Protein AF-A0ABD5MXE8-F1 (afdb_monomer_lite)

Secondary structure (DSSP, 8-state):
-------------------SS--PPP----TTSHHHHHHHHHHHHHHHH---HHHHHHHHHHHHHHHTTSS-HHHHHHHHHHHHHHHS-----------PPPHHHHHHHHHHHHHHHHHHT--

Structure (mmCIF, N/CA/C/O backbone):
data_AF-A0ABD5MXE8-F1
#
_entry.id   AF-A0ABD5MXE8-F1
#
loop_
_atom_site.group_PDB
_atom_site.id
_atom_site.type_symbol
_atom_site.label_atom_id
_atom_site.label_alt_id
_atom_site.label_comp_id
_atom_site.label_asym_id
_atom_site.label_entity_id
_atom_site.label_seq_id
_atom_site.pdbx_PDB_ins_code
_atom_site.Cartn_x
_atom_site.Cartn_y
_atom_site.Cartn_z
_atom_site.occupancy
_atom_site.B_iso_or_equiv
_atom_site.auth_seq_id
_atom_site.auth_comp_id
_atom_site.auth_asym_id
_atom_site.auth_atom_id
_atom_site.pdbx_PDB_model_num
ATOM 1 N N . MET A 1 1 ? -42.218 -43.460 29.642 1.00 40.00 1 MET A N 1
ATOM 2 C CA . MET A 1 1 ? -42.212 -43.736 28.197 1.00 40.00 1 MET A CA 1
ATOM 3 C C . MET A 1 1 ? -42.494 -42.391 27.514 1.00 40.00 1 MET A C 1
ATOM 5 O O . MET A 1 1 ? -43.661 -42.096 27.305 1.00 40.00 1 MET A O 1
ATOM 9 N N . THR A 1 2 ? -41.607 -41.386 27.639 1.00 41.31 2 THR A N 1
ATOM 10 C CA . THR A 1 2 ? -40.484 -41.037 26.712 1.00 41.31 2 THR A CA 1
ATOM 11 C C . THR A 1 2 ? -41.002 -40.795 25.283 1.00 41.31 2 THR A C 1
ATOM 13 O O . THR A 1 2 ? -41.744 -41.636 24.794 1.00 41.31 2 THR A O 1
ATOM 16 N N . GLU A 1 3 ? -40.771 -39.702 24.546 1.00 48.25 3 GLU A N 1
ATOM 17 C CA . GLU A 1 3 ? -39.807 -38.576 24.502 1.00 48.25 3 GLU A CA 1
ATOM 18 C C . GLU A 1 3 ? -40.494 -37.437 23.694 1.00 48.25 3 GLU A C 1
ATOM 20 O O . GLU A 1 3 ? -41.298 -37.719 22.809 1.00 48.25 3 GLU A O 1
ATOM 25 N N . GLU A 1 4 ? -40.484 -36.169 24.109 1.00 52.59 4 GLU A N 1
ATOM 26 C CA . GLU A 1 4 ? -39.450 -35.121 23.962 1.00 52.59 4 GLU A CA 1
ATOM 27 C C . GLU A 1 4 ? -39.311 -34.476 22.562 1.00 52.59 4 GLU A C 1
ATOM 29 O O . GLU A 1 4 ? -39.165 -35.108 21.521 1.00 52.59 4 GLU A O 1
ATOM 34 N N . THR A 1 5 ? -39.413 -33.146 22.599 1.00 42.84 5 THR A N 1
ATOM 35 C CA . THR A 1 5 ? -39.438 -32.135 21.538 1.00 42.84 5 THR A CA 1
ATOM 36 C C . THR A 1 5 ? -38.060 -31.877 20.928 1.00 42.84 5 THR A C 1
ATOM 38 O O . THR A 1 5 ? -37.104 -31.624 21.656 1.00 42.84 5 THR A O 1
ATOM 41 N N . LYS A 1 6 ? -37.970 -31.825 19.594 1.00 44.69 6 LYS A N 1
ATOM 42 C CA . LYS A 1 6 ? -36.755 -31.439 18.862 1.00 44.69 6 LYS A CA 1
ATOM 43 C C . LYS A 1 6 ? -36.752 -29.926 18.599 1.00 44.69 6 LYS A C 1
ATOM 45 O O . LYS A 1 6 ? -37.476 -29.456 17.726 1.00 44.69 6 LYS A O 1
ATOM 50 N N . ALA A 1 7 ? -35.962 -29.180 19.368 1.00 47.16 7 ALA A N 1
ATOM 51 C CA . ALA A 1 7 ? -35.560 -27.810 19.059 1.00 47.16 7 ALA A CA 1
ATOM 52 C C . ALA A 1 7 ? -34.181 -27.854 18.384 1.00 47.16 7 ALA A C 1
ATOM 54 O O . ALA A 1 7 ? -33.247 -28.447 18.921 1.00 47.16 7 ALA A O 1
ATOM 55 N N . GLU A 1 8 ? -34.075 -27.276 17.191 1.00 42.22 8 GLU A N 1
ATOM 56 C CA . GLU A 1 8 ? -32.835 -27.161 16.422 1.00 42.22 8 GLU A CA 1
ATOM 57 C C . GLU A 1 8 ? -32.202 -25.805 16.760 1.00 42.22 8 GLU A C 1
ATOM 59 O O . GLU A 1 8 ? -32.788 -24.753 16.506 1.00 42.22 8 GLU A O 1
ATOM 64 N N . ILE A 1 9 ? -31.063 -25.859 17.450 1.00 45.91 9 ILE A N 1
ATOM 65 C CA . ILE A 1 9 ? -30.287 -24.723 17.952 1.00 45.91 9 ILE A CA 1
ATOM 66 C C . ILE A 1 9 ? -29.190 -24.400 16.930 1.00 45.91 9 ILE A C 1
ATOM 68 O O . ILE A 1 9 ? -28.511 -25.304 16.447 1.00 45.91 9 ILE A O 1
ATOM 72 N N . GLU A 1 10 ? -29.047 -23.106 16.621 1.00 45.66 10 GLU A N 1
ATOM 73 C CA . GLU A 1 10 ? -27.922 -22.484 15.910 1.00 45.66 10 GLU A CA 1
ATOM 74 C C . GLU A 1 10 ? -26.572 -22.947 16.470 1.00 45.66 10 GLU A C 1
ATOM 76 O O . GLU A 1 10 ? -26.290 -22.761 17.653 1.00 45.66 10 GLU A O 1
ATOM 81 N N . GLU A 1 11 ? -25.702 -23.471 15.607 1.00 39.41 11 GLU A N 1
ATOM 82 C CA . GLU A 1 11 ? -24.316 -23.764 15.963 1.00 39.41 11 GLU A CA 1
ATOM 83 C C . GLU A 1 11 ? -23.375 -22.822 15.205 1.00 39.41 11 GLU A C 1
ATOM 85 O O . GLU A 1 11 ? -22.935 -23.065 14.080 1.00 39.41 11 GLU A O 1
ATOM 90 N N . THR A 1 12 ? -23.093 -21.693 15.852 1.00 37.16 12 THR A N 1
ATOM 91 C CA . THR A 1 12 ? -21.996 -20.779 15.543 1.00 37.16 12 THR A CA 1
ATOM 92 C C . THR A 1 12 ? -20.680 -21.506 15.823 1.00 37.16 12 THR A C 1
ATOM 94 O O . THR A 1 12 ? -20.261 -21.630 16.972 1.00 37.16 12 THR A O 1
ATOM 97 N N . GLN A 1 13 ? -20.024 -22.021 14.786 1.00 39.31 13 GLN A N 1
ATOM 98 C CA . GLN A 1 13 ? -18.743 -22.714 14.933 1.00 39.31 13 GLN A CA 1
ATOM 99 C C . GLN A 1 13 ? -17.592 -21.708 15.090 1.00 39.31 13 GLN A C 1
ATOM 101 O O . GLN A 1 13 ? -17.115 -21.125 14.118 1.00 39.31 13 GLN A O 1
ATOM 106 N N . GLN A 1 14 ? -17.130 -21.535 16.330 1.00 47.25 14 GLN A N 1
ATOM 107 C CA . GLN A 1 14 ? -15.715 -21.303 16.633 1.00 47.25 14 GLN A CA 1
ATOM 108 C C . GLN A 1 14 ? -15.070 -22.647 17.002 1.00 47.25 14 GLN A C 1
ATOM 110 O O . GLN A 1 14 ? -15.672 -23.429 17.735 1.00 47.25 14 GLN A O 1
ATOM 115 N N . PRO A 1 15 ? -13.872 -22.929 16.477 1.00 51.88 15 PRO A N 1
ATOM 116 C CA . PRO A 1 15 ? -12.797 -23.510 17.293 1.00 51.88 15 PRO A CA 1
ATOM 117 C C . PRO A 1 15 ? -11.449 -22.832 16.964 1.00 51.88 15 PRO A C 1
ATOM 119 O O . PRO A 1 15 ? -11.315 -22.198 15.923 1.00 51.88 15 PRO A O 1
ATOM 122 N N . GLU A 1 16 ? -10.352 -22.913 17.704 1.00 41.72 16 GLU A N 1
ATOM 123 C CA . GLU A 1 16 ? -9.935 -23.580 18.941 1.00 41.72 16 GLU A CA 1
ATOM 124 C C . GLU A 1 16 ? -8.660 -22.812 19.363 1.00 41.72 16 GLU A C 1
ATOM 126 O O . GLU A 1 16 ? -7.872 -22.381 18.512 1.00 41.72 16 GLU A O 1
ATOM 131 N N . GLU A 1 17 ? -8.440 -22.651 20.664 1.00 52.31 17 GLU A N 1
ATOM 132 C CA . GLU A 1 17 ? -7.225 -22.072 21.234 1.00 52.31 17 GLU A CA 1
ATOM 133 C C . GLU A 1 17 ? -6.121 -23.137 21.330 1.00 52.31 17 GLU A C 1
ATOM 135 O O . GLU A 1 17 ? -6.228 -24.088 22.101 1.00 52.31 17 GLU A O 1
ATOM 140 N N . THR A 1 18 ? -5.002 -22.949 20.624 1.00 37.31 18 THR A N 1
ATOM 141 C CA . THR A 1 18 ? -3.742 -23.637 20.946 1.00 37.31 18 THR A CA 1
ATOM 142 C C . THR A 1 18 ? -2.704 -22.635 21.425 1.00 37.31 18 THR A C 1
ATOM 144 O O . THR A 1 18 ? -2.247 -21.767 20.686 1.00 37.31 18 THR A O 1
ATOM 147 N N . GLN A 1 19 ? -2.352 -22.778 22.700 1.00 42.75 19 GLN A N 1
ATOM 148 C CA . GLN A 1 19 ? -1.356 -22.005 23.429 1.00 42.75 19 GLN A CA 1
ATOM 149 C C . GLN A 1 19 ? 0.066 -22.327 22.953 1.00 42.75 19 GLN A C 1
ATOM 151 O O . GLN A 1 19 ? 0.782 -23.145 23.525 1.00 42.75 19 GLN A O 1
ATOM 156 N N . THR A 1 20 ? 0.505 -21.596 21.950 1.00 40.88 20 THR A N 1
ATOM 157 C CA . THR A 1 20 ? 1.813 -20.936 21.983 1.00 40.88 20 THR A CA 1
ATOM 158 C C . THR A 1 20 ? 1.488 -19.464 22.294 1.00 40.88 20 THR A C 1
ATOM 160 O O . THR A 1 20 ? 0.329 -19.068 22.176 1.00 40.88 20 THR A O 1
ATOM 163 N N . GLU A 1 21 ? 2.413 -18.595 22.708 1.00 48.59 21 GLU A N 1
ATOM 164 C CA . GLU A 1 21 ? 2.136 -17.140 22.672 1.00 48.59 21 GLU A CA 1
ATOM 165 C C . GLU A 1 21 ? 2.063 -16.644 21.208 1.00 48.59 21 GLU A C 1
ATOM 167 O O . GLU A 1 21 ? 2.771 -15.730 20.772 1.00 48.59 21 GLU A O 1
ATOM 172 N N . GLU A 1 22 ? 1.236 -17.310 20.409 1.00 54.41 22 GLU A N 1
ATOM 173 C CA . GLU A 1 22 ? 0.838 -16.942 19.077 1.00 54.41 22 GLU A CA 1
ATOM 174 C C . GLU A 1 22 ? -0.133 -15.812 19.294 1.00 54.41 22 GLU A C 1
ATOM 176 O O . GLU A 1 22 ? -1.276 -15.983 19.707 1.00 54.41 22 GLU A O 1
ATOM 181 N N . THR A 1 23 ? 0.358 -14.605 19.077 1.00 63.59 23 THR A N 1
ATOM 182 C CA . THR A 1 23 ? -0.518 -13.490 18.780 1.00 63.59 23 THR A CA 1
ATOM 183 C C . THR A 1 23 ? -1.552 -13.972 17.774 1.00 63.59 23 THR A C 1
ATOM 185 O O . THR A 1 23 ? -1.195 -14.283 16.635 1.00 63.59 23 THR A O 1
ATOM 188 N N . THR A 1 24 ? -2.801 -14.096 18.205 1.00 78.69 24 THR A N 1
ATOM 189 C CA . THR A 1 24 ? -3.901 -14.460 17.327 1.00 78.69 24 THR A CA 1
ATOM 190 C C . THR A 1 24 ? -4.279 -13.237 16.503 1.00 78.69 24 THR A C 1
ATOM 192 O O . THR A 1 24 ? -4.162 -12.083 16.942 1.00 78.69 24 THR A O 1
ATOM 195 N N . LYS A 1 25 ? -4.670 -13.490 15.256 1.00 85.44 25 LYS A N 1
ATOM 196 C CA . LYS A 1 25 ? -5.163 -12.452 14.355 1.00 85.44 25 LYS A CA 1
ATOM 197 C C . LYS A 1 25 ? -6.515 -11.974 14.866 1.00 85.44 25 LYS A C 1
ATOM 199 O O . LYS A 1 25 ? -7.389 -12.791 15.146 1.00 85.44 25 LYS A O 1
ATOM 204 N N . LEU A 1 26 ? -6.701 -10.663 14.973 1.00 85.00 26 LEU A N 1
ATOM 205 C CA . LEU A 1 26 ? -7.985 -10.107 15.383 1.00 85.00 26 LEU A CA 1
ATOM 206 C C . LEU A 1 26 ? -8.975 -10.188 14.211 1.00 85.00 26 LEU A C 1
ATOM 208 O O . LEU A 1 26 ? -8.664 -9.763 13.100 1.00 85.00 26 LEU A O 1
ATOM 212 N N . LEU A 1 27 ? -10.170 -10.730 14.455 1.00 85.00 27 LEU A N 1
ATOM 213 C CA . LEU A 1 27 ? -11.274 -10.833 13.488 1.00 85.00 27 LEU A CA 1
ATOM 214 C C . LEU A 1 27 ? -12.334 -9.756 13.764 1.00 85.00 27 LEU A C 1
ATOM 216 O O . LEU A 1 27 ? -13.504 -10.048 13.981 1.00 85.00 27 LEU A O 1
ATOM 220 N N . ILE A 1 28 ? -11.898 -8.498 13.816 1.00 85.62 28 ILE A N 1
ATOM 221 C CA . ILE A 1 28 ? -12.754 -7.334 14.072 1.00 85.62 28 ILE A CA 1
ATOM 222 C C . ILE A 1 28 ? -12.973 -6.635 12.732 1.00 85.62 28 ILE A C 1
ATOM 224 O O . ILE A 1 28 ? -12.489 -5.531 12.552 1.00 85.62 28 ILE A O 1
ATOM 228 N N . ASP A 1 29 ? -13.581 -7.300 11.751 1.00 88.50 29 ASP A N 1
ATOM 229 C CA . ASP A 1 29 ? -13.959 -6.649 10.489 1.00 88.50 29 ASP A CA 1
ATOM 230 C C . ASP A 1 29 ? -15.368 -6.058 10.612 1.00 88.50 29 ASP A C 1
ATOM 232 O O . ASP A 1 29 ? -16.237 -6.630 11.272 1.00 88.50 29 ASP A O 1
ATOM 236 N N . ASN A 1 30 ? -15.607 -4.921 9.960 1.00 87.69 30 ASN A N 1
ATOM 237 C CA . ASN A 1 30 ? -16.933 -4.325 9.847 1.00 87.69 30 ASN A CA 1
ATOM 238 C C . ASN A 1 30 ? -17.224 -3.995 8.375 1.00 87.69 30 ASN A C 1
ATOM 240 O O . ASN A 1 30 ? -16.895 -2.896 7.924 1.00 87.69 30 ASN A O 1
ATOM 244 N N . PRO A 1 31 ? -17.886 -4.898 7.626 1.00 86.75 31 PRO A N 1
ATOM 245 C CA . PRO A 1 31 ? -18.178 -4.684 6.209 1.00 86.75 31 PRO A CA 1
ATOM 246 C C . PRO A 1 31 ? -19.179 -3.545 5.958 1.00 86.75 31 PRO A C 1
ATOM 248 O O . PRO A 1 31 ? -19.305 -3.087 4.824 1.00 86.75 31 PRO A O 1
ATOM 251 N N . SER A 1 32 ? -19.883 -3.066 6.992 1.00 90.31 32 SER A N 1
ATOM 252 C CA . SER A 1 32 ? -20.801 -1.926 6.866 1.00 90.31 32 SER A CA 1
ATOM 253 C C . SER A 1 32 ? -20.066 -0.583 6.797 1.00 90.31 32 SER A C 1
ATOM 255 O O . SER A 1 32 ? -20.575 0.354 6.184 1.00 90.31 32 SER A O 1
ATOM 257 N N . ASP A 1 33 ? -18.869 -0.478 7.389 1.00 91.56 33 ASP A N 1
ATOM 258 C CA . ASP A 1 33 ? -17.999 0.692 7.242 1.00 91.56 33 ASP A CA 1
ATOM 259 C C . ASP A 1 33 ? -16.877 0.378 6.252 1.00 91.56 33 ASP A C 1
ATOM 261 O O . ASP A 1 33 ? -15.878 -0.262 6.577 1.00 91.56 33 ASP A O 1
ATOM 265 N N . PHE A 1 34 ? -17.019 0.895 5.031 1.00 90.81 34 PHE A N 1
ATOM 266 C CA . PHE A 1 34 ? -16.030 0.716 3.973 1.00 90.81 34 PHE A CA 1
ATOM 267 C C . PHE A 1 34 ? -14.611 1.127 4.395 1.00 90.81 34 PHE A C 1
ATOM 269 O O . PHE A 1 34 ? -13.643 0.466 4.016 1.00 90.81 34 PHE A O 1
ATOM 276 N N . LYS A 1 35 ? -14.459 2.214 5.166 1.00 91.75 35 LYS A N 1
ATOM 277 C CA . LYS A 1 35 ? -13.128 2.703 5.559 1.00 91.75 35 LYS A CA 1
ATOM 278 C C . LYS A 1 35 ? -12.459 1.718 6.499 1.00 91.75 35 LYS A C 1
ATOM 280 O O . LYS A 1 35 ? -11.280 1.405 6.332 1.00 91.75 35 LYS A O 1
ATOM 285 N N . PHE A 1 36 ? -13.223 1.227 7.463 1.00 93.81 36 PHE A N 1
ATOM 286 C CA . PHE A 1 36 ? -12.734 0.263 8.423 1.00 93.81 36 PHE A 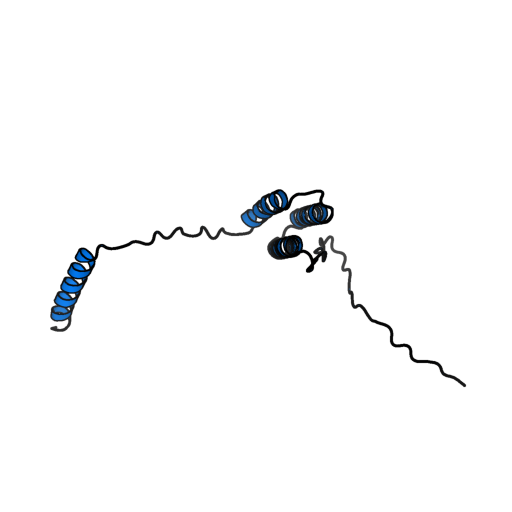CA 1
ATOM 287 C C . PHE A 1 36 ? -12.487 -1.103 7.778 1.00 93.81 36 PHE A C 1
ATOM 289 O O . PHE A 1 36 ? -11.424 -1.671 7.997 1.00 93.81 36 PHE A O 1
ATOM 296 N N . HIS A 1 37 ? -13.362 -1.575 6.888 1.00 93.62 37 HIS A N 1
ATOM 297 C CA . HIS A 1 37 ? -13.133 -2.799 6.116 1.00 93.62 37 HIS A CA 1
ATOM 298 C C . HIS A 1 37 ? -11.851 -2.732 5.265 1.00 93.62 37 HIS A C 1
ATOM 300 O O . HIS A 1 37 ? -11.050 -3.671 5.230 1.00 93.62 37 HIS A O 1
ATOM 306 N N . ALA A 1 38 ? -11.595 -1.592 4.614 1.00 93.19 38 ALA A N 1
ATOM 307 C CA . ALA A 1 38 ? -10.357 -1.374 3.868 1.00 93.19 38 ALA A CA 1
ATOM 308 C C . ALA A 1 38 ? -9.121 -1.351 4.788 1.00 93.19 38 ALA A C 1
ATOM 310 O O . ALA A 1 38 ? -8.058 -1.862 4.425 1.00 93.19 38 ALA A O 1
ATOM 311 N N . ALA A 1 39 ? -9.240 -0.767 5.982 1.00 92.94 39 ALA A N 1
ATOM 312 C CA . ALA A 1 39 ? -8.182 -0.775 6.989 1.00 92.94 39 ALA A CA 1
ATOM 313 C C . ALA A 1 39 ? -7.922 -2.189 7.530 1.00 92.94 39 ALA A C 1
ATOM 315 O O . ALA A 1 39 ? -6.767 -2.605 7.627 1.00 92.94 39 ALA A O 1
ATOM 316 N N . TYR A 1 40 ? -8.983 -2.950 7.797 1.00 93.62 40 TYR A N 1
ATOM 317 C CA . TYR A 1 40 ? -8.926 -4.339 8.230 1.00 93.62 40 TYR A CA 1
ATOM 318 C C . TYR A 1 40 ? -8.269 -5.234 7.178 1.00 93.62 40 TYR A C 1
ATOM 320 O O . TYR A 1 40 ? -7.348 -5.986 7.491 1.00 93.62 40 TYR A O 1
ATOM 328 N N . SER A 1 41 ? -8.664 -5.092 5.911 1.00 92.62 41 SER A N 1
ATOM 329 C CA . SER A 1 41 ? -8.037 -5.788 4.782 1.00 92.62 41 SER A CA 1
ATOM 330 C C . SER A 1 41 ? -6.536 -5.495 4.719 1.00 92.62 41 SER A C 1
ATOM 332 O O . SER A 1 41 ? -5.716 -6.407 4.607 1.00 92.62 41 SER A O 1
ATOM 334 N N . ALA A 1 42 ? -6.154 -4.224 4.884 1.00 91.62 42 ALA A N 1
ATOM 335 C CA . ALA A 1 42 ? -4.757 -3.818 4.891 1.00 91.62 42 ALA A CA 1
ATOM 336 C C . ALA A 1 42 ? -3.966 -4.401 6.076 1.00 91.62 42 ALA A C 1
ATOM 338 O O . ALA A 1 42 ? -2.825 -4.828 5.877 1.00 91.62 42 ALA A O 1
ATOM 339 N N . TYR A 1 43 ? -4.569 -4.435 7.270 1.00 92.19 43 TYR A N 1
ATOM 340 C CA . TYR A 1 43 ? -4.036 -5.086 8.472 1.00 92.19 43 TYR A CA 1
ATOM 341 C C . TYR A 1 43 ? -3.855 -6.593 8.258 1.00 92.19 43 TYR A C 1
ATOM 343 O O . TYR A 1 43 ? -2.774 -7.123 8.517 1.00 92.19 43 TYR A O 1
ATOM 351 N N . SER A 1 44 ? -4.870 -7.262 7.711 1.00 91.25 44 SER A N 1
ATOM 352 C CA . SER A 1 44 ? -4.878 -8.696 7.424 1.00 91.25 44 SER A CA 1
ATOM 353 C C . SER A 1 44 ? -3.713 -9.088 6.513 1.00 91.25 44 SER A C 1
ATOM 355 O O . SER A 1 44 ? -2.916 -9.953 6.867 1.00 91.25 44 SER A O 1
ATOM 357 N N . GLU A 1 45 ? -3.524 -8.364 5.407 1.00 90.31 45 GLU A N 1
ATOM 358 C CA . GLU A 1 45 ? -2.393 -8.580 4.499 1.00 90.31 45 GLU A CA 1
ATOM 359 C C . GLU A 1 45 ? -1.029 -8.364 5.163 1.00 90.31 45 GLU A C 1
ATOM 361 O O . GLU A 1 45 ? -0.051 -9.019 4.803 1.00 90.31 45 GLU A O 1
ATOM 366 N N . THR A 1 46 ? -0.916 -7.389 6.073 1.00 89.06 46 THR A N 1
ATOM 367 C CA . THR A 1 46 ? 0.351 -7.134 6.777 1.00 89.06 46 THR A CA 1
ATOM 368 C C . THR A 1 46 ? 0.651 -8.186 7.817 1.00 89.06 46 THR A C 1
ATOM 370 O O . THR A 1 46 ? 1.801 -8.592 7.948 1.00 89.06 46 THR A O 1
ATOM 373 N N . TRP A 1 47 ? -0.380 -8.647 8.515 1.00 89.12 47 TRP A N 1
ATOM 374 C CA . TRP A 1 47 ? -0.280 -9.689 9.517 1.00 89.12 47 TRP A CA 1
ATOM 375 C C . TRP A 1 47 ? 0.297 -10.976 8.939 1.00 89.12 47 TRP A C 1
ATOM 377 O O . TRP A 1 47 ? 1.213 -11.562 9.514 1.00 89.12 47 TRP A O 1
ATOM 387 N N . ASP A 1 48 ? -0.212 -11.365 7.770 1.00 87.56 48 ASP A N 1
ATOM 388 C CA . ASP A 1 48 ? 0.154 -12.611 7.101 1.00 87.56 48 ASP A CA 1
ATOM 389 C C . ASP A 1 48 ? 1.586 -12.567 6.531 1.00 87.56 48 ASP A C 1
ATOM 391 O O . ASP A 1 48 ? 2.191 -13.608 6.300 1.00 87.56 48 ASP A O 1
ATOM 395 N N . LYS A 1 49 ? 2.156 -11.369 6.327 1.00 86.12 49 LYS A N 1
ATOM 396 C CA . LYS A 1 49 ? 3.531 -11.167 5.822 1.00 86.12 49 LYS A CA 1
ATOM 397 C C . LYS A 1 49 ? 4.595 -11.091 6.914 1.00 86.12 49 LYS A C 1
ATOM 399 O O . LYS A 1 49 ? 5.782 -11.070 6.599 1.00 86.12 49 LYS A O 1
ATOM 404 N N . ILE A 1 50 ? 4.193 -10.933 8.169 1.00 85.19 50 ILE A N 1
ATOM 405 C CA . ILE A 1 50 ? 5.107 -10.678 9.279 1.00 85.19 50 ILE A CA 1
ATOM 406 C C . ILE A 1 50 ? 5.310 -11.971 10.061 1.00 85.19 50 ILE A C 1
ATOM 408 O O . ILE A 1 50 ? 4.353 -12.582 10.525 1.00 85.19 50 ILE A O 1
ATOM 412 N N . ASP A 1 51 ? 6.567 -12.344 10.291 1.00 81.25 51 ASP A N 1
ATOM 413 C CA . ASP A 1 51 ? 6.901 -13.544 11.072 1.00 81.25 51 ASP A CA 1
ATOM 414 C C . ASP A 1 51 ? 7.142 -13.233 12.558 1.00 81.25 51 ASP A C 1
ATOM 416 O O . ASP A 1 51 ? 7.028 -14.102 13.420 1.00 81.25 51 ASP A O 1
ATOM 420 N N . SER A 1 52 ? 7.446 -11.974 12.892 1.00 84.44 52 SER A N 1
ATOM 421 C CA . SER A 1 52 ? 7.775 -11.571 14.262 1.00 84.44 52 SER A CA 1
ATOM 422 C C . SER A 1 52 ? 6.525 -11.392 15.133 1.00 84.44 52 SER A C 1
ATOM 424 O O . SER A 1 52 ? 5.654 -10.560 14.859 1.00 84.44 52 SER A O 1
ATOM 426 N N . SER A 1 53 ? 6.473 -12.149 16.235 1.00 83.25 53 SER A N 1
ATOM 427 C CA . SER A 1 53 ? 5.399 -12.089 17.241 1.00 83.25 53 SER A CA 1
ATOM 428 C C . SER A 1 53 ? 5.296 -10.706 17.903 1.00 83.25 53 SER A C 1
ATOM 430 O O . SER A 1 53 ? 4.198 -10.201 18.121 1.00 83.25 53 SER A O 1
ATOM 432 N N . ASN A 1 54 ? 6.418 -10.014 18.138 1.00 85.25 54 ASN A N 1
ATOM 433 C CA . ASN A 1 54 ? 6.378 -8.684 18.758 1.00 85.25 54 ASN A CA 1
ATOM 434 C C . ASN A 1 54 ? 5.682 -7.646 17.859 1.00 85.25 54 ASN A C 1
ATOM 436 O O . ASN A 1 54 ? 4.808 -6.909 18.304 1.00 85.25 54 ASN A O 1
ATOM 440 N N . THR A 1 55 ? 6.004 -7.641 16.564 1.00 85.88 55 THR A N 1
ATOM 441 C CA . THR A 1 55 ? 5.369 -6.733 15.593 1.00 85.88 55 THR A CA 1
ATOM 442 C C . THR A 1 55 ? 3.896 -7.065 15.357 1.00 85.88 55 THR A C 1
ATOM 444 O O . THR A 1 55 ? 3.101 -6.174 15.074 1.00 85.88 55 THR A O 1
ATOM 447 N N . LYS A 1 56 ? 3.507 -8.333 15.528 1.00 88.44 56 LYS A N 1
ATOM 448 C CA . LYS A 1 56 ? 2.102 -8.744 15.552 1.00 88.44 56 LYS A CA 1
ATOM 449 C C . LYS A 1 56 ? 1.366 -8.152 16.764 1.00 88.44 56 LYS A C 1
ATOM 451 O O . LYS A 1 56 ? 0.306 -7.558 16.597 1.00 88.44 56 LYS A O 1
ATOM 456 N N . LYS A 1 57 ? 1.943 -8.190 17.974 1.00 89.44 57 LYS A N 1
ATOM 457 C CA . LYS A 1 57 ? 1.339 -7.532 19.160 1.00 89.44 57 LYS A CA 1
ATOM 458 C C . LYS A 1 57 ? 1.081 -6.036 18.911 1.00 89.44 57 LYS A C 1
ATOM 460 O O . LYS A 1 57 ? 0.002 -5.54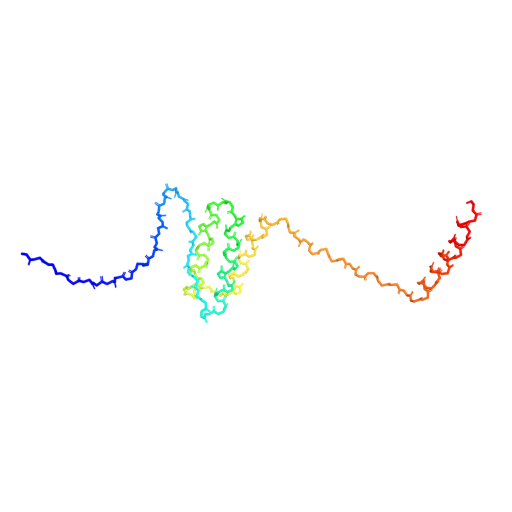4 19.235 1.00 89.44 57 LYS A O 1
ATOM 465 N N . GLU A 1 58 ? 2.027 -5.336 18.284 1.00 90.19 58 GLU A N 1
ATOM 466 C CA . GLU A 1 58 ? 1.883 -3.915 17.928 1.00 90.19 58 GLU A CA 1
ATOM 467 C C . GLU A 1 58 ? 0.810 -3.664 16.855 1.00 90.19 58 GLU A C 1
ATOM 469 O O . GLU A 1 58 ? 0.017 -2.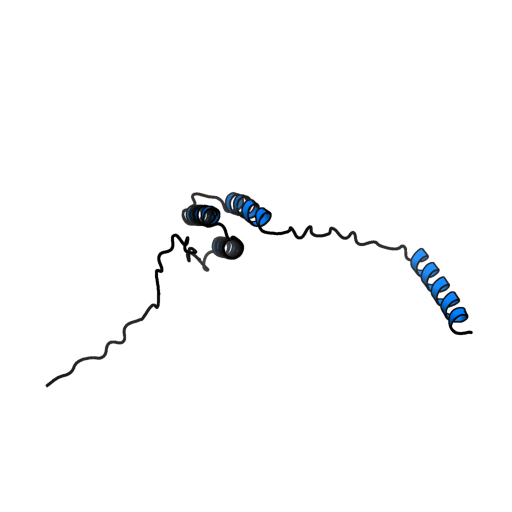735 16.971 1.00 90.19 58 GLU A O 1
ATOM 474 N N . LEU A 1 59 ? 0.718 -4.503 15.821 1.00 90.56 59 LEU A N 1
ATOM 475 C CA . LEU A 1 59 ? -0.342 -4.362 14.817 1.00 90.56 59 LEU A CA 1
ATOM 476 C C . LEU A 1 59 ? -1.739 -4.558 15.416 1.00 90.56 59 LEU A C 1
ATOM 478 O O . LEU A 1 59 ? -2.669 -3.839 15.046 1.00 90.56 59 LEU A O 1
ATOM 482 N N . ASN A 1 60 ? -1.876 -5.488 16.366 1.00 91.81 60 ASN A N 1
ATOM 483 C CA . ASN A 1 60 ? -3.123 -5.700 17.098 1.00 91.81 60 ASN A CA 1
ATOM 484 C C . ASN A 1 60 ? -3.536 -4.467 17.906 1.00 91.81 60 ASN A C 1
ATOM 486 O O . ASN A 1 60 ? -4.710 -4.103 17.902 1.00 91.81 60 ASN A O 1
ATOM 490 N N . SER A 1 61 ? -2.596 -3.796 18.575 1.00 91.31 61 SER A N 1
ATOM 491 C CA . SER A 1 61 ? -2.929 -2.573 19.311 1.00 91.31 61 SER A CA 1
ATOM 492 C C . SER A 1 61 ? -3.344 -1.441 18.369 1.00 91.31 61 SER A C 1
ATOM 494 O O . SER A 1 61 ? -4.314 -0.743 18.651 1.00 91.31 61 SER A O 1
ATOM 496 N N . ILE A 1 62 ? -2.688 -1.312 17.213 1.00 91.88 62 ILE A N 1
ATOM 497 C CA . ILE A 1 62 ? -2.998 -0.283 16.213 1.00 91.88 62 ILE A CA 1
ATOM 498 C C . ILE A 1 62 ? -4.415 -0.452 15.641 1.00 91.88 62 ILE A C 1
ATOM 500 O O . ILE A 1 62 ? -5.163 0.526 15.578 1.00 91.88 62 ILE A O 1
ATOM 504 N N . ILE A 1 63 ? -4.813 -1.670 15.246 1.00 90.62 63 ILE A N 1
ATOM 505 C CA . ILE A 1 63 ? -6.171 -1.911 14.723 1.00 90.62 63 ILE A CA 1
ATOM 506 C C . ILE A 1 63 ? -7.238 -1.735 15.816 1.00 90.62 63 ILE A C 1
ATOM 508 O O . ILE A 1 63 ? -8.315 -1.206 15.540 1.00 90.62 63 ILE A O 1
ATOM 512 N N . LEU A 1 64 ? -6.930 -2.082 17.072 1.00 92.06 64 LEU A N 1
ATOM 513 C CA . LEU A 1 64 ? -7.827 -1.838 18.206 1.00 92.06 64 LEU A CA 1
ATOM 514 C C . LEU A 1 64 ? -8.021 -0.343 18.471 1.00 92.06 64 LEU A C 1
ATOM 516 O O . LEU A 1 64 ? -9.161 0.096 18.614 1.00 92.06 64 LEU A O 1
ATOM 520 N N . SER A 1 65 ? -6.950 0.453 18.479 1.00 91.56 65 SER A N 1
ATOM 521 C CA . SER A 1 65 ? -7.055 1.911 18.614 1.00 91.56 65 SER A CA 1
ATOM 522 C C . SER A 1 65 ? -7.833 2.546 17.460 1.00 91.56 65 SER A C 1
ATOM 524 O O . SER A 1 65 ? -8.556 3.514 17.682 1.00 91.56 65 SER A O 1
ATOM 526 N N . LEU A 1 66 ? -7.751 1.988 16.245 1.00 90.94 66 LEU A N 1
ATOM 527 C CA . LEU A 1 66 ? -8.603 2.421 15.134 1.00 90.94 66 LEU A CA 1
ATOM 528 C C . LEU A 1 66 ? -10.079 2.080 15.391 1.00 90.94 66 LEU A C 1
ATOM 530 O O . LEU A 1 66 ? -10.940 2.928 15.187 1.00 90.94 66 LEU A O 1
ATOM 534 N N . SER A 1 67 ? -10.371 0.868 15.877 1.00 88.56 67 SER A N 1
ATOM 535 C CA . SER A 1 67 ? -11.747 0.426 16.162 1.00 88.56 67 SER A CA 1
ATOM 536 C C . SER A 1 67 ? -12.422 1.220 17.288 1.00 88.56 67 SER A C 1
ATOM 538 O O . SER A 1 67 ? -13.636 1.385 17.285 1.00 88.56 67 SER A O 1
ATOM 540 N N . AR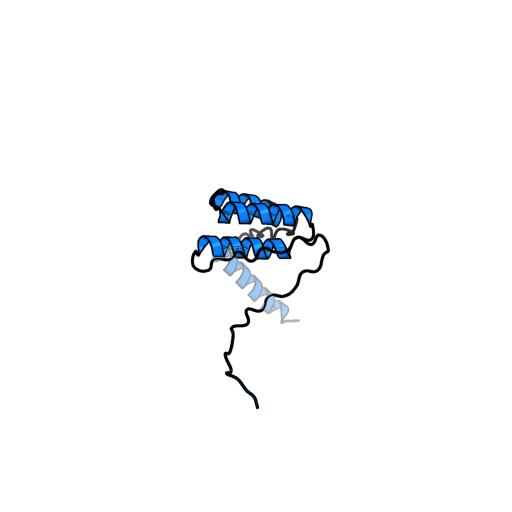G A 1 68 ? -11.631 1.735 18.238 1.00 91.62 68 ARG A N 1
ATOM 541 C CA . ARG A 1 68 ? -12.088 2.593 19.343 1.00 91.62 68 ARG A CA 1
ATOM 542 C C . ARG A 1 68 ? -12.131 4.079 18.987 1.00 91.62 68 ARG A C 1
ATOM 544 O O . ARG A 1 68 ? -12.368 4.892 19.871 1.00 91.62 68 ARG A O 1
ATOM 551 N N . GLU A 1 69 ? -11.851 4.434 17.732 1.00 87.38 69 GLU A N 1
ATOM 552 C CA . GLU A 1 69 ? -11.759 5.822 17.255 1.00 87.38 69 GLU A CA 1
ATOM 553 C C . GLU A 1 69 ? -10.697 6.677 17.984 1.00 87.38 69 GLU A C 1
ATOM 555 O O . GLU A 1 69 ? -10.674 7.899 17.864 1.00 87.38 69 GLU A O 1
ATOM 560 N N . GLU A 1 70 ? -9.756 6.049 18.696 1.00 90.25 70 GLU A N 1
ATOM 561 C CA . GLU A 1 70 ? -8.624 6.725 19.349 1.00 90.25 70 GLU A CA 1
ATOM 562 C C . GLU A 1 70 ? -7.570 7.182 18.325 1.00 90.25 70 GLU A C 1
ATOM 564 O O . GLU A 1 70 ? -6.734 8.044 18.605 1.00 90.25 70 GLU A O 1
ATOM 569 N N . MET A 1 71 ? -7.593 6.588 17.129 1.00 89.81 71 MET A N 1
ATOM 570 C CA . MET A 1 71 ? -6.637 6.833 16.059 1.00 89.81 71 MET A CA 1
ATOM 571 C C . MET A 1 71 ? -7.341 7.208 14.754 1.00 89.81 71 MET A C 1
ATOM 573 O O . MET A 1 71 ? -8.313 6.586 14.341 1.00 89.81 71 MET A O 1
ATOM 577 N N . ASN A 1 72 ? -6.781 8.187 14.039 1.00 93.19 72 ASN A N 1
ATOM 578 C CA . ASN A 1 72 ? -7.250 8.546 12.704 1.00 93.19 72 ASN A CA 1
ATOM 579 C C . ASN A 1 72 ? -6.772 7.536 11.648 1.00 93.19 72 ASN A C 1
ATOM 581 O O . ASN A 1 72 ? -5.642 7.042 11.698 1.00 93.19 72 ASN A O 1
ATOM 585 N N . TYR A 1 73 ? -7.569 7.345 10.595 1.00 92.25 73 TYR A N 1
ATOM 586 C CA . TYR A 1 73 ? -7.202 6.510 9.443 1.00 92.25 73 TYR A CA 1
ATOM 587 C C . TYR A 1 73 ? -5.863 6.917 8.803 1.00 92.25 73 TYR A C 1
ATOM 589 O O . TYR A 1 73 ? -5.059 6.065 8.436 1.00 92.25 73 TYR A O 1
ATOM 597 N N . SER A 1 74 ? -5.573 8.220 8.706 1.00 91.06 74 SER A N 1
ATOM 598 C CA . SER A 1 74 ? -4.299 8.692 8.142 1.00 91.06 74 SER A CA 1
ATOM 599 C C . SER A 1 74 ? -3.092 8.288 8.991 1.00 91.06 74 SER A C 1
ATOM 601 O O . SER A 1 74 ? -2.049 7.956 8.429 1.00 91.06 74 SER A O 1
ATOM 603 N N . SER A 1 75 ? -3.207 8.335 10.322 1.00 92.44 75 SER A N 1
ATOM 604 C CA . SER A 1 75 ? -2.143 7.871 11.219 1.00 92.44 75 SER A CA 1
ATOM 605 C C . SER A 1 75 ? -1.994 6.357 11.158 1.00 92.44 75 SER A C 1
ATOM 607 O O . SER A 1 75 ? -0.866 5.886 11.080 1.00 92.44 75 SER A O 1
ATOM 609 N N . PHE A 1 76 ? -3.109 5.624 11.092 1.00 93.56 76 PHE A N 1
ATOM 610 C CA . PHE A 1 76 ? -3.119 4.171 10.940 1.00 93.56 76 PHE A CA 1
ATOM 611 C C . PHE A 1 76 ? -2.369 3.727 9.682 1.00 93.56 76 PHE A C 1
ATOM 613 O O . PHE A 1 76 ? -1.454 2.918 9.759 1.00 93.56 76 PHE A O 1
ATOM 620 N N . TYR A 1 77 ? -2.693 4.288 8.514 1.00 92.31 77 TYR A N 1
ATOM 621 C CA . TYR A 1 77 ? -2.006 3.893 7.284 1.00 92.31 77 TYR A CA 1
ATOM 622 C C . TYR A 1 77 ? -0.531 4.292 7.282 1.00 92.31 77 TYR A C 1
ATOM 624 O O . TYR A 1 77 ? 0.282 3.584 6.696 1.00 92.31 77 TYR A O 1
ATOM 632 N N . ARG A 1 78 ? -0.168 5.393 7.953 1.00 90.75 78 ARG A N 1
ATOM 633 C CA . ARG A 1 78 ? 1.231 5.803 8.093 1.00 90.75 78 ARG A CA 1
ATOM 634 C C . ARG A 1 78 ? 2.027 4.806 8.936 1.00 90.75 78 ARG A C 1
ATOM 636 O O . ARG A 1 78 ? 3.103 4.411 8.509 1.00 90.75 78 ARG A O 1
ATOM 643 N N . THR A 1 79 ? 1.505 4.394 10.092 1.00 91.12 79 THR A N 1
ATOM 644 C CA . THR A 1 79 ? 2.177 3.401 10.945 1.00 91.12 79 THR A CA 1
ATOM 645 C C . THR A 1 79 ? 2.202 2.031 10.276 1.00 91.12 79 THR A C 1
ATOM 647 O O . THR A 1 79 ? 3.231 1.366 10.276 1.00 91.12 79 THR A O 1
ATOM 650 N N . LEU A 1 80 ? 1.107 1.629 9.628 1.00 90.00 80 LEU A N 1
ATOM 651 C CA . LEU A 1 80 ? 1.013 0.372 8.888 1.00 90.00 80 LEU A CA 1
ATOM 652 C C . LEU A 1 80 ? 2.013 0.299 7.720 1.00 90.00 80 LEU A C 1
ATOM 654 O O . LEU A 1 80 ? 2.561 -0.771 7.439 1.00 90.00 80 LEU A O 1
ATOM 658 N N . ASP A 1 81 ? 2.278 1.425 7.050 1.00 87.12 81 ASP A N 1
ATOM 659 C CA . ASP A 1 81 ? 3.273 1.496 5.978 1.00 87.12 81 ASP A CA 1
ATOM 660 C C . ASP A 1 81 ? 4.673 1.139 6.491 1.00 87.12 81 ASP A C 1
ATOM 662 O O . ASP A 1 81 ? 5.357 0.349 5.846 1.00 87.12 81 ASP A O 1
ATOM 666 N N . ASP A 1 82 ? 5.071 1.599 7.683 1.00 86.62 82 ASP A N 1
ATOM 667 C CA . ASP A 1 82 ? 6.383 1.285 8.274 1.00 86.62 82 ASP A CA 1
ATOM 668 C C . ASP A 1 82 ? 6.607 -0.233 8.430 1.00 86.62 82 ASP A C 1
ATOM 670 O O . ASP A 1 82 ? 7.701 -0.742 8.155 1.00 86.62 82 ASP A O 1
ATOM 674 N N . TYR A 1 83 ? 5.557 -0.984 8.783 1.00 85.31 83 TYR A N 1
ATOM 675 C CA . TYR A 1 83 ? 5.604 -2.449 8.853 1.00 85.31 83 TYR A CA 1
ATOM 676 C C . TYR A 1 83 ? 5.623 -3.100 7.461 1.00 85.31 83 TYR A C 1
ATOM 678 O O . TYR A 1 83 ? 6.360 -4.064 7.239 1.00 85.31 83 TYR A O 1
ATOM 686 N N . ARG A 1 84 ? 4.886 -2.544 6.488 1.00 80.88 84 ARG A N 1
ATOM 687 C CA . ARG A 1 84 ? 4.916 -2.997 5.081 1.00 80.88 84 ARG A CA 1
ATOM 688 C C . ARG A 1 84 ? 6.290 -2.820 4.447 1.00 80.88 84 ARG A C 1
ATOM 690 O O . ARG A 1 84 ? 6.729 -3.697 3.701 1.00 80.88 84 ARG A O 1
ATOM 697 N N . ARG A 1 85 ? 6.978 -1.716 4.756 1.00 73.88 85 ARG A N 1
ATOM 698 C CA . ARG A 1 85 ? 8.319 -1.417 4.235 1.00 73.88 85 ARG A CA 1
ATOM 699 C C . ARG A 1 85 ? 9.368 -2.410 4.711 1.00 73.88 85 ARG A C 1
ATOM 701 O O . ARG A 1 85 ? 10.284 -2.753 3.976 1.00 73.88 85 ARG A O 1
ATOM 708 N N . ARG A 1 86 ? 9.227 -2.892 5.946 1.00 66.69 86 ARG A N 1
ATOM 709 C CA . ARG A 1 86 ? 10.232 -3.749 6.579 1.00 66.69 86 ARG A CA 1
ATOM 710 C C . ARG A 1 86 ? 10.229 -5.187 6.039 1.00 66.69 86 ARG A C 1
ATOM 712 O O . ARG A 1 86 ? 11.284 -5.811 6.019 1.00 66.69 86 ARG A O 1
ATOM 719 N N . GLY A 1 87 ? 9.075 -5.701 5.600 1.00 56.62 87 GLY A N 1
ATOM 720 C CA . GLY A 1 87 ? 8.931 -7.072 5.076 1.00 56.62 87 GLY A CA 1
ATOM 721 C C . GLY A 1 87 ? 8.928 -7.190 3.547 1.00 56.62 87 GLY A C 1
ATOM 722 O O . GLY A 1 87 ? 9.167 -8.265 3.003 1.00 56.62 87 GLY A O 1
ATOM 723 N N . SER A 1 88 ? 8.671 -6.097 2.830 1.00 58.06 88 SER A N 1
ATOM 724 C CA . SER A 1 88 ? 8.626 -6.094 1.370 1.00 58.06 88 SER A CA 1
ATOM 725 C C . SER A 1 88 ? 9.977 -5.660 0.812 1.00 58.06 88 SER A C 1
ATOM 727 O O . SER A 1 88 ? 10.410 -4.534 1.052 1.00 58.06 88 SER A O 1
ATOM 729 N N . LYS A 1 89 ? 10.632 -6.516 0.010 1.00 55.44 89 LYS A N 1
ATOM 730 C CA . LYS A 1 89 ? 11.578 -6.037 -1.010 1.00 55.44 89 LYS A CA 1
ATOM 731 C C . LYS A 1 89 ? 10.757 -5.116 -1.887 1.00 55.44 89 LYS A C 1
ATOM 733 O O . LYS A 1 89 ? 10.001 -5.605 -2.723 1.00 55.44 89 LYS A O 1
ATOM 738 N N . HIS A 1 90 ? 10.801 -3.824 -1.583 1.00 52.06 90 HIS A N 1
ATOM 739 C CA . HIS A 1 90 ? 9.978 -2.838 -2.239 1.00 52.06 90 HIS A CA 1
ATOM 740 C C . HIS A 1 90 ? 10.010 -3.119 -3.735 1.00 52.06 90 HIS A C 1
ATOM 742 O O . HIS A 1 90 ? 11.081 -3.142 -4.344 1.00 52.06 90 HIS A O 1
ATOM 748 N N . TYR A 1 91 ? 8.830 -3.348 -4.313 1.00 54.19 91 TYR A N 1
ATOM 749 C CA . TYR A 1 91 ? 8.584 -2.914 -5.671 1.00 54.19 91 TYR A CA 1
ATOM 750 C C . TYR A 1 91 ? 8.882 -1.417 -5.631 1.00 54.19 91 TYR A C 1
ATOM 752 O O . TYR A 1 91 ? 8.001 -0.591 -5.390 1.00 54.19 91 TYR A O 1
ATOM 760 N N . GLU A 1 92 ? 10.159 -1.056 -5.774 1.00 58.03 92 GLU A N 1
ATOM 761 C CA . GLU A 1 92 ? 10.507 0.148 -6.485 1.00 58.03 92 GLU A CA 1
ATOM 762 C C . GLU A 1 92 ? 9.661 0.013 -7.735 1.00 58.03 92 GLU A C 1
ATOM 764 O O . GLU A 1 92 ? 9.917 -0.853 -8.570 1.00 58.03 92 GLU A O 1
ATOM 769 N N . PHE A 1 93 ? 8.542 0.740 -7.786 1.00 57.88 93 PHE A N 1
ATOM 770 C CA . PHE A 1 93 ? 7.906 1.023 -9.051 1.00 57.88 93 PHE A CA 1
ATOM 771 C C . PHE A 1 93 ? 9.065 1.561 -9.864 1.00 57.88 93 PHE A C 1
ATOM 773 O O . PHE A 1 93 ? 9.488 2.700 -9.627 1.00 57.88 93 PHE A O 1
ATOM 780 N N . SER A 1 94 ? 9.656 0.708 -10.708 1.00 63.75 94 SER A N 1
ATOM 781 C CA . SER A 1 94 ? 10.648 1.139 -11.657 1.00 63.75 94 SER A CA 1
ATOM 782 C C . SER A 1 94 ? 9.868 2.202 -12.394 1.00 63.75 94 SER A C 1
ATOM 784 O O . SER A 1 94 ? 8.837 1.949 -13.022 1.00 63.75 94 SER A O 1
ATOM 786 N N . ARG A 1 95 ? 10.232 3.462 -12.159 1.00 68.06 95 ARG A N 1
ATOM 787 C CA . ARG A 1 95 ? 9.673 4.565 -12.920 1.00 68.06 95 ARG A CA 1
ATOM 788 C C . ARG A 1 95 ? 10.331 4.430 -14.279 1.00 68.06 95 ARG A C 1
ATOM 790 O O . ARG A 1 95 ? 11.209 5.212 -14.627 1.00 68.06 95 ARG A O 1
ATOM 797 N N . GLU A 1 96 ? 9.982 3.359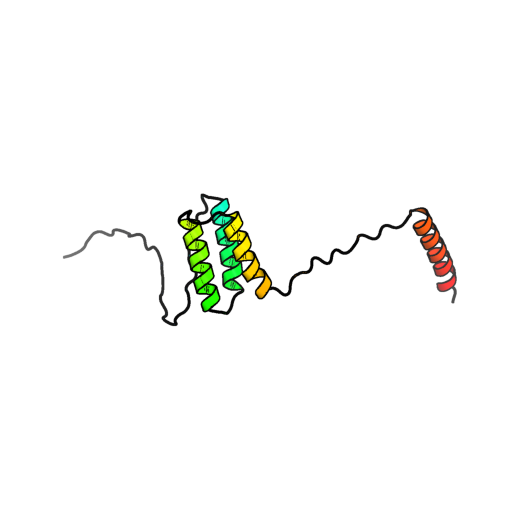 -14.986 1.00 74.50 96 GLU A N 1
ATOM 798 C CA . GLU A 1 96 ? 10.396 3.086 -16.337 1.00 74.50 96 GLU A CA 1
ATOM 799 C C . GLU A 1 96 ? 9.847 4.244 -17.134 1.00 74.50 96 GLU A C 1
ATOM 801 O O . GLU A 1 96 ? 8.642 4.433 -17.322 1.00 74.50 96 GLU A O 1
ATOM 806 N N . ARG A 1 97 ? 10.769 5.137 -17.470 1.00 80.44 97 ARG A N 1
ATOM 807 C CA . ARG A 1 97 ? 10.446 6.3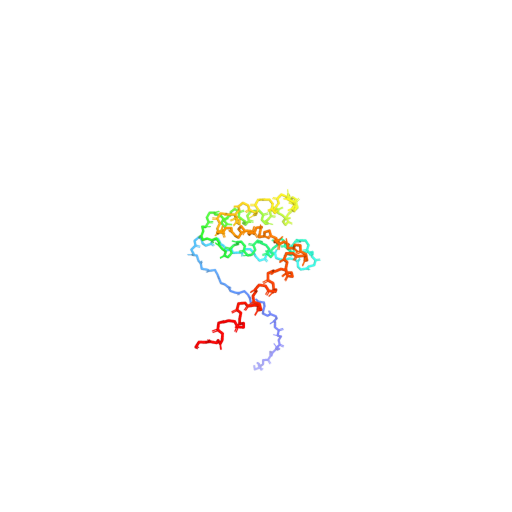21 -18.224 1.00 80.44 97 ARG A CA 1
ATOM 808 C C . ARG A 1 97 ? 10.020 5.833 -19.594 1.00 80.44 97 ARG A C 1
ATOM 810 O O . ARG A 1 97 ? 10.801 5.196 -20.292 1.00 80.44 97 ARG A O 1
ATOM 817 N N . ILE A 1 98 ? 8.792 6.152 -19.983 1.00 84.00 98 ILE A N 1
ATOM 818 C CA . ILE A 1 98 ? 8.332 5.888 -21.341 1.00 84.00 98 ILE A CA 1
ATOM 819 C C . ILE A 1 98 ? 9.217 6.711 -22.285 1.00 84.00 98 ILE A C 1
ATOM 821 O O . ILE A 1 98 ? 9.122 7.940 -22.341 1.00 84.00 98 ILE A O 1
ATOM 825 N N . GLU A 1 99 ? 10.117 6.038 -22.996 1.00 84.50 99 GLU A N 1
ATOM 826 C CA . GLU A 1 99 ? 10.969 6.663 -24.000 1.00 84.50 99 GLU A CA 1
ATOM 827 C C . GLU A 1 99 ? 10.180 6.843 -25.298 1.00 84.50 99 GLU A C 1
ATOM 829 O O . GLU A 1 99 ? 9.850 5.890 -26.003 1.00 84.50 99 GLU A O 1
ATOM 834 N N . THR A 1 100 ? 9.865 8.091 -25.636 1.00 87.06 100 THR A N 1
ATOM 835 C CA . THR A 1 100 ? 9.196 8.418 -26.899 1.00 87.06 100 THR A CA 1
ATOM 836 C C . THR A 1 100 ? 10.218 8.746 -27.982 1.00 87.06 100 THR A C 1
ATOM 838 O O . THR A 1 100 ? 11.148 9.517 -27.745 1.00 87.06 100 THR A O 1
ATOM 841 N N . GLN A 1 101 ? 10.007 8.252 -29.202 1.00 90.31 101 GLN A N 1
ATOM 842 C CA . GLN A 1 101 ? 10.833 8.589 -30.364 1.00 90.31 101 GLN A CA 1
ATOM 843 C C . GLN A 1 101 ? 10.123 9.599 -31.283 1.00 90.31 101 GLN A C 1
ATOM 845 O O . GLN A 1 101 ? 8.917 9.502 -31.519 1.00 90.31 101 GLN A O 1
ATOM 850 N N . ARG A 1 102 ? 10.864 10.553 -31.874 1.00 93.56 102 ARG A N 1
ATOM 851 C CA . ARG A 1 102 ? 10.317 11.444 -32.914 1.00 93.56 102 ARG A CA 1
ATOM 852 C C . ARG A 1 102 ? 9.959 10.638 -34.169 1.00 93.56 102 ARG A C 1
ATOM 854 O O . ARG A 1 102 ? 10.733 9.800 -34.627 1.00 93.56 102 ARG A O 1
ATOM 861 N N . LYS A 1 103 ? 8.829 10.964 -34.809 1.00 95.69 103 LYS A N 1
ATOM 862 C CA . LYS A 1 103 ? 8.335 10.276 -36.023 1.00 95.69 103 LYS A CA 1
ATOM 863 C C . LYS A 1 103 ? 9.367 10.208 -37.160 1.00 95.69 103 LYS A C 1
ATOM 865 O O . LYS A 1 103 ? 9.428 9.212 -37.879 1.00 95.69 103 LYS A O 1
ATOM 870 N N . ARG A 1 104 ? 10.181 11.258 -37.332 1.00 95.69 104 ARG A N 1
ATOM 871 C CA . ARG A 1 104 ? 11.256 11.307 -38.342 1.00 95.69 104 ARG A CA 1
ATOM 872 C C . ARG A 1 104 ? 12.319 10.236 -38.090 1.00 95.69 104 ARG A C 1
ATOM 874 O O . ARG A 1 104 ? 12.688 9.533 -39.027 1.00 95.69 104 ARG A O 1
ATOM 881 N N . ASP A 1 105 ? 12.757 10.091 -36.844 1.00 94.69 105 ASP A N 1
ATOM 882 C CA . ASP A 1 105 ? 13.814 9.151 -36.457 1.00 94.69 105 ASP A CA 1
ATOM 883 C C . ASP A 1 105 ? 13.321 7.706 -36.583 1.00 94.69 105 ASP A C 1
ATOM 885 O O . ASP A 1 105 ? 14.046 6.837 -37.071 1.00 94.69 105 ASP A O 1
ATOM 889 N N . TRP A 1 106 ? 12.048 7.465 -36.247 1.00 94.00 106 TRP A N 1
ATOM 890 C CA . TRP A 1 106 ? 11.395 6.178 -36.488 1.00 94.00 106 TRP A CA 1
ATOM 891 C C . TRP A 1 106 ? 11.395 5.811 -37.981 1.00 94.00 106 TRP A C 1
ATOM 893 O O . TRP A 1 106 ? 11.831 4.719 -38.342 1.00 94.00 106 TRP A O 1
ATOM 903 N N . ARG A 1 107 ? 11.009 6.741 -38.871 1.00 94.19 107 ARG A N 1
ATOM 904 C CA . ARG A 1 107 ? 11.031 6.516 -40.333 1.00 94.19 107 ARG A CA 1
ATOM 905 C C . ARG A 1 107 ? 12.437 6.226 -40.858 1.00 94.19 107 ARG A C 1
ATOM 907 O O . ARG A 1 107 ? 12.614 5.323 -41.668 1.00 94.19 107 ARG A O 1
ATOM 914 N N . GLN A 1 108 ? 13.445 6.966 -40.395 1.00 95.12 108 GLN A N 1
ATOM 915 C CA . GLN A 1 108 ? 14.836 6.724 -40.793 1.00 95.12 108 GLN A CA 1
ATOM 916 C C . GLN A 1 108 ? 15.325 5.342 -40.340 1.00 95.12 108 GLN A C 1
ATOM 918 O O . GLN A 1 108 ? 15.972 4.636 -41.117 1.00 95.12 108 GLN A O 1
ATOM 923 N N . LYS A 1 109 ? 14.983 4.933 -39.111 1.00 94.31 109 LYS A N 1
ATOM 924 C CA . LYS A 1 109 ? 15.297 3.599 -38.581 1.00 94.31 109 LYS A CA 1
ATOM 925 C C . LYS A 1 109 ? 14.626 2.499 -39.407 1.00 94.31 109 LYS A C 1
ATOM 927 O O . LYS A 1 109 ? 15.312 1.551 -39.778 1.00 94.31 109 LYS A O 1
ATOM 932 N N . GLN A 1 110 ? 13.345 2.659 -39.749 1.00 94.44 110 GLN A N 1
ATOM 933 C CA . GLN A 1 110 ? 12.602 1.714 -40.590 1.00 94.44 110 GLN A CA 1
ATOM 934 C C . GLN A 1 110 ? 13.212 1.584 -41.992 1.00 94.44 110 GLN A C 1
ATOM 936 O O . GLN A 1 110 ? 13.561 0.479 -42.394 1.00 94.44 110 GLN A O 1
ATOM 941 N N . ASN A 1 111 ? 13.475 2.693 -42.693 1.00 93.88 111 ASN A N 1
ATOM 942 C CA . ASN A 1 111 ? 14.097 2.653 -44.026 1.00 93.88 111 ASN A CA 1
ATOM 943 C C . ASN A 1 111 ? 15.482 1.984 -44.000 1.00 93.88 111 ASN A C 1
ATOM 945 O O . ASN A 1 111 ? 15.851 1.247 -44.915 1.00 93.88 111 ASN A O 1
ATOM 949 N N . LYS A 1 112 ? 16.272 2.228 -42.945 1.00 93.06 112 LYS A N 1
ATOM 950 C CA . LYS A 1 112 ? 17.575 1.574 -42.759 1.00 93.06 112 LYS A CA 1
ATOM 951 C C . LYS A 1 112 ? 17.417 0.071 -42.517 1.00 93.06 112 LYS A C 1
ATOM 953 O O . LYS A 1 112 ? 18.188 -0.704 -43.080 1.00 93.06 112 LYS A O 1
ATOM 958 N N . GLN A 1 113 ? 16.447 -0.337 -41.697 1.00 92.94 113 GLN A N 1
ATOM 959 C CA . GLN A 1 113 ? 16.139 -1.746 -41.443 1.00 92.94 113 GLN A CA 1
ATOM 960 C C . GLN A 1 113 ? 15.675 -2.458 -42.716 1.00 92.94 113 GLN A C 1
ATOM 962 O O . GLN A 1 113 ? 16.207 -3.519 -43.022 1.00 92.94 113 GLN A O 1
ATOM 967 N N . GLU A 1 114 ? 14.780 -1.847 -43.491 1.00 91.31 114 GLU A N 1
ATOM 968 C CA . GLU A 1 114 ? 14.299 -2.378 -44.768 1.00 91.31 114 GLU A CA 1
ATOM 969 C C . GLU A 1 114 ? 15.430 -2.506 -45.796 1.00 91.31 114 GLU A C 1
ATOM 971 O O . GLU A 1 114 ? 15.587 -3.530 -46.456 1.00 91.31 114 GLU A O 1
ATOM 976 N N . ARG A 1 115 ? 16.287 -1.488 -45.910 1.00 89.44 115 ARG A N 1
ATOM 977 C CA . ARG A 1 115 ? 17.464 -1.575 -46.776 1.00 89.44 115 ARG A CA 1
ATOM 978 C C . ARG A 1 115 ? 18.363 -2.736 -46.355 1.00 89.44 115 ARG A C 1
ATOM 980 O O . ARG A 1 115 ? 18.778 -3.524 -47.196 1.00 89.44 115 ARG A O 1
ATOM 987 N N . ASN A 1 116 ? 18.647 -2.862 -45.061 1.00 91.88 116 ASN A N 1
ATOM 988 C CA . ASN A 1 116 ? 19.492 -3.934 -44.544 1.00 91.88 116 ASN A CA 1
ATOM 989 C C . ASN A 1 116 ? 18.858 -5.321 -44.727 1.00 91.88 116 ASN A C 1
ATOM 991 O O . ASN A 1 116 ? 19.592 -6.260 -45.022 1.00 91.88 116 ASN A O 1
ATOM 995 N N . SER A 1 117 ? 17.537 -5.477 -44.580 1.00 87.62 117 SER A N 1
ATOM 996 C CA . SER A 1 117 ? 16.867 -6.766 -44.801 1.00 87.62 117 SER A CA 1
ATOM 997 C C . SER A 1 117 ? 16.969 -7.212 -46.260 1.00 87.62 117 SER A C 1
ATOM 999 O O . SER A 1 117 ? 17.265 -8.378 -46.512 1.00 87.62 117 SER A O 1
ATOM 1001 N N . ARG A 1 118 ? 16.859 -6.278 -47.218 1.00 85.62 118 ARG A N 1
ATOM 1002 C CA . ARG A 1 118 ? 17.069 -6.557 -48.651 1.00 85.62 118 ARG A CA 1
ATOM 1003 C C . ARG A 1 118 ? 18.473 -7.085 -48.961 1.00 85.62 118 ARG A C 1
ATOM 1005 O O . ARG A 1 118 ? 18.616 -7.931 -49.836 1.00 85.62 118 ARG A O 1
ATOM 1012 N N . TYR A 1 119 ? 19.499 -6.606 -48.256 1.00 81.38 119 TYR A N 1
ATOM 1013 C CA . TYR A 1 119 ? 20.879 -7.072 -48.445 1.00 81.38 119 TYR A CA 1
ATOM 1014 C C . TYR A 1 119 ? 21.216 -8.330 -47.632 1.00 81.38 119 TYR A C 1
ATOM 1016 O O . TYR A 1 119 ? 22.075 -9.099 -48.044 1.00 81.38 119 TYR A O 1
ATOM 1024 N N . ARG A 1 120 ? 20.541 -8.566 -46.500 1.00 73.56 120 ARG A N 1
ATOM 1025 C CA . ARG A 1 120 ? 20.760 -9.751 -45.652 1.00 73.56 120 ARG A CA 1
ATOM 1026 C C . ARG A 1 120 ? 20.102 -11.025 -46.184 1.00 73.56 120 ARG A C 1
ATOM 1028 O O . ARG A 1 120 ? 20.598 -12.097 -45.885 1.00 73.56 120 ARG A O 1
ATOM 1035 N N . GLY A 1 121 ? 19.026 -10.922 -46.966 1.00 60.69 121 GLY A N 1
ATOM 1036 C CA . GLY A 1 121 ? 18.387 -12.071 -47.627 1.00 60.69 121 GLY A CA 1
ATOM 1037 C C . GLY A 1 121 ? 19.009 -12.459 -48.974 1.00 60.69 121 GLY A C 1
ATOM 1038 O O . GLY A 1 121 ? 18.394 -13.203 -49.731 1.00 60.69 121 GLY A O 1
ATOM 1039 N N . ARG A 1 122 ? 20.174 -11.897 -49.319 1.00 59.44 122 ARG A N 1
ATOM 1040 C CA . ARG A 1 122 ? 20.830 -12.043 -50.627 1.00 59.44 122 ARG A CA 1
ATOM 1041 C C . ARG A 1 122 ? 22.236 -12.638 -50.492 1.00 59.44 122 ARG A C 1
ATOM 1043 O O . ARG A 1 122 ? 23.156 -12.177 -51.166 1.00 59.44 122 ARG A O 1
ATOM 1050 N N . HIS A 1 123 ? 22.384 -13.609 -49.592 1.00 54.62 123 HIS A N 1
ATOM 1051 C CA . HIS A 1 123 ? 23.591 -14.406 -49.410 1.00 54.62 123 HIS A CA 1
ATOM 1052 C C . HIS A 1 123 ? 23.239 -15.870 -49.181 1.00 54.62 123 HIS A C 1
ATOM 1054 O O . HIS A 1 123 ? 22.244 -16.111 -48.461 1.00 54.62 123 HIS A O 1
#

pLDDT: mean 77.74, std 18.65, range [37.16, 95.69]

Foldseek 3Di:
DDDDDDDDDDDPDDDDDDDDLQLDQDPPADPVDPLLNVLSVLLVVLLVQDPDRVVSVVSVVLNVCVVVVVDDSVVSVVVSVVSVVVRDPDPPVPVPPPDDDDPVVVVVVVVVVVVVVVVVVVD

Sequence (123 aa):
MTEETKAEIEETQQPEETQTEETTKLLIDNPSDFKFHAAYSAYSETWDKIDSSNTKKELNSIILSLSREEMNYSSFYRTLDDYRRRGSKHYEFSRERIETQRKRDWRQKQNKQERNSRYRGRH

Radius of gyration: 29.47 Å; chains: 1; bounding box: 66×55×79 Å